Protein AF-A0AAW7WXD2-F1 (afdb_monomer_lite)

Foldseek 3Di:
DVVVVVVVVVVVVVVVPDDPPPLPQDALVRLLVQQVVCVVVVHDPVVSVVVNVVSVNDPVSVVVSVVVNVVVVVVVVD

Secondary structure (DSSP, 8-state):
-HHHHHHHHHHHHHHTT------PPPPHHHHHHHHHHHHHTT--HHHHHHHHHHTT--HHHHHHHHHHHHHHHHHTT-

Structure (mmCIF, N/CA/C/O backbone):
data_AF-A0AAW7WXD2-F1
#
_entry.id   AF-A0AAW7WXD2-F1
#
loop_
_atom_site.group_PDB
_atom_site.id
_atom_site.type_symbol
_atom_site.label_atom_id
_atom_site.label_alt_id
_atom_site.label_comp_id
_atom_site.label_asym_id
_atom_site.label_entity_id
_atom_site.label_seq_id
_atom_site.pdbx_PDB_ins_code
_atom_site.Cartn_x
_atom_site.Cartn_y
_atom_site.Cartn_z
_atom_site.occupancy
_atom_site.B_iso_or_equiv
_atom_site.auth_seq_id
_atom_site.auth_comp_id
_atom_site.auth_asym_id
_atom_site.auth_atom_id
_atom_site.pdbx_PDB_model_num
ATOM 1 N N . MET A 1 1 ? 18.060 -29.040 -44.433 1.00 58.78 1 MET A N 1
ATOM 2 C CA . MET A 1 1 ? 17.832 -27.579 -44.571 1.00 58.78 1 MET A CA 1
ATOM 3 C C . MET A 1 1 ? 16.430 -27.086 -44.189 1.00 58.78 1 MET A C 1
ATOM 5 O O . MET A 1 1 ? 16.364 -26.116 -43.449 1.00 58.78 1 MET A O 1
ATOM 9 N N . LYS A 1 2 ? 15.311 -27.688 -44.640 1.00 59.62 2 LYS A N 1
ATOM 10 C CA . LYS A 1 2 ? 13.943 -27.196 -44.319 1.00 59.62 2 LYS A CA 1
ATOM 11 C C . LYS A 1 2 ? 13.594 -27.244 -42.818 1.00 59.62 2 LYS A C 1
ATOM 13 O O . LYS A 1 2 ? 13.092 -26.262 -42.286 1.00 59.62 2 LYS A O 1
ATOM 18 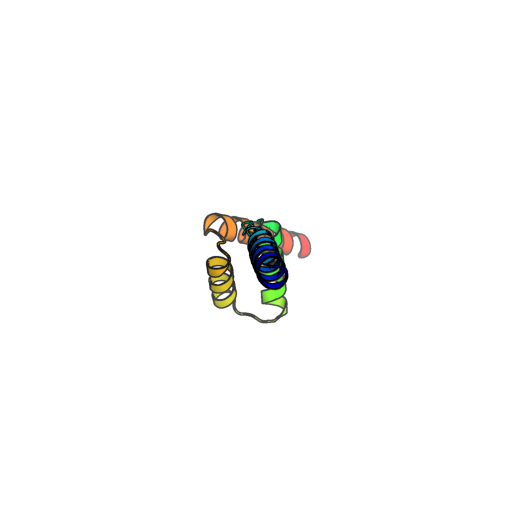N N . MET A 1 3 ? 13.975 -28.322 -42.126 1.00 60.59 3 MET A N 1
ATOM 19 C CA . MET A 1 3 ? 13.741 -28.492 -40.680 1.00 60.59 3 MET A CA 1
ATOM 20 C C . MET A 1 3 ? 14.550 -27.508 -39.812 1.00 60.59 3 MET A C 1
ATOM 22 O O . MET A 1 3 ? 14.063 -27.020 -38.800 1.00 60.59 3 MET A O 1
ATOM 26 N N . GLN A 1 4 ? 15.772 -27.164 -40.239 1.00 67.56 4 GLN A N 1
ATOM 27 C CA . GLN A 1 4 ? 16.650 -26.224 -39.527 1.00 67.56 4 GLN A CA 1
ATOM 28 C C . GLN A 1 4 ? 16.137 -24.781 -39.612 1.00 67.56 4 GLN A C 1
ATOM 30 O O . GLN A 1 4 ? 16.227 -24.042 -38.638 1.00 67.56 4 GLN A O 1
ATOM 35 N N . LYS A 1 5 ? 15.547 -24.389 -40.752 1.00 66.31 5 LYS A N 1
ATOM 36 C CA . LYS A 1 5 ? 14.893 -23.079 -40.889 1.00 66.31 5 LYS A CA 1
ATOM 37 C C . LYS A 1 5 ? 13.618 -22.981 -40.047 1.00 66.31 5 LYS A C 1
ATOM 39 O O . LYS A 1 5 ? 13.350 -21.921 -39.497 1.00 66.31 5 LYS A O 1
ATOM 44 N N . LEU A 1 6 ? 12.885 -24.087 -39.896 1.00 72.81 6 LEU A N 1
ATOM 45 C CA . LEU A 1 6 ? 11.707 -24.181 -39.025 1.00 72.81 6 LEU A CA 1
ATOM 46 C C . LEU A 1 6 ? 12.077 -24.082 -37.537 1.00 72.81 6 LEU A C 1
ATOM 48 O O . LEU A 1 6 ? 11.444 -23.332 -36.801 1.00 72.81 6 LEU A O 1
ATOM 52 N N . MET A 1 7 ? 13.144 -24.767 -37.109 1.00 72.50 7 MET A N 1
ATOM 53 C CA . MET A 1 7 ? 13.672 -24.643 -35.743 1.00 72.50 7 MET A CA 1
ATOM 54 C C . MET A 1 7 ? 14.206 -23.234 -35.455 1.00 72.50 7 MET A C 1
ATOM 56 O O . MET A 1 7 ? 13.908 -22.678 -34.403 1.00 72.50 7 MET A O 1
ATOM 60 N N . GLY A 1 8 ? 14.940 -22.626 -36.394 1.00 76.25 8 GLY A N 1
ATOM 61 C CA . GLY A 1 8 ? 15.421 -21.248 -36.248 1.00 76.25 8 GLY A CA 1
ATOM 62 C C . GLY A 1 8 ? 14.283 -20.227 -36.153 1.00 76.25 8 GLY A C 1
ATOM 63 O O . GLY A 1 8 ? 14.338 -19.322 -35.324 1.00 76.25 8 GLY A O 1
ATOM 64 N N . ALA A 1 9 ? 13.217 -20.409 -36.940 1.00 76.06 9 ALA A N 1
ATOM 65 C CA . ALA A 1 9 ? 12.018 -19.577 -36.865 1.00 76.06 9 ALA A CA 1
ATOM 66 C C . ALA A 1 9 ? 11.279 -19.736 -35.523 1.00 76.06 9 ALA A C 1
ATOM 68 O O . ALA A 1 9 ? 10.825 -18.746 -34.957 1.00 76.06 9 ALA A O 1
ATOM 69 N N . LEU A 1 10 ? 11.210 -20.955 -34.977 1.00 76.94 10 LEU A N 1
ATOM 70 C CA . LEU A 1 10 ? 10.599 -21.214 -33.671 1.00 76.94 10 LEU A CA 1
ATOM 71 C C . LEU A 1 10 ? 11.365 -20.526 -32.529 1.00 76.94 10 LEU A C 1
ATOM 73 O O . LEU A 1 10 ? 10.749 -19.910 -31.663 1.00 76.94 10 LEU A O 1
ATOM 77 N N . ILE A 1 11 ? 12.700 -20.582 -32.556 1.00 77.38 11 ILE A N 1
ATOM 78 C CA . ILE A 1 11 ? 13.562 -19.920 -31.563 1.00 77.38 11 ILE A CA 1
ATOM 79 C C . ILE A 1 11 ? 13.413 -18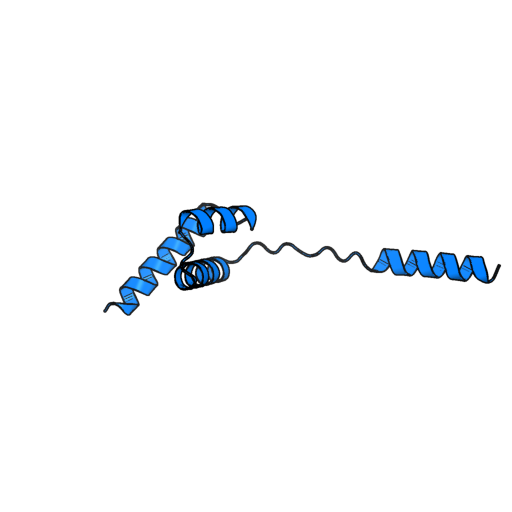.392 -31.638 1.00 77.38 11 ILE A C 1
ATOM 81 O O . ILE A 1 11 ? 13.367 -17.729 -30.603 1.00 77.38 11 ILE A O 1
ATOM 85 N N . LEU A 1 12 ? 13.271 -17.831 -32.843 1.00 74.62 12 LEU A N 1
ATOM 86 C CA . LEU A 1 12 ? 13.060 -16.395 -33.041 1.00 74.62 12 LEU A CA 1
ATOM 87 C C . LEU A 1 12 ? 11.711 -15.914 -32.475 1.00 74.62 12 LEU A C 1
ATOM 89 O O . LEU A 1 12 ? 11.653 -14.856 -31.855 1.00 74.62 12 LEU A O 1
ATOM 93 N N . ILE A 1 13 ? 10.641 -16.701 -32.635 1.00 73.81 13 ILE A N 1
ATOM 94 C CA . ILE A 1 13 ? 9.309 -16.393 -32.082 1.00 73.81 13 ILE A CA 1
ATOM 95 C C . ILE A 1 13 ? 9.319 -16.452 -30.547 1.00 73.81 13 ILE A C 1
ATOM 97 O O . ILE A 1 13 ? 8.714 -15.607 -29.893 1.00 73.81 13 ILE A O 1
ATOM 101 N N . LEU A 1 14 ? 10.053 -17.405 -29.967 1.00 70.31 14 LEU A N 1
ATOM 102 C CA . LEU A 1 14 ? 10.187 -17.560 -28.515 1.00 70.31 14 LEU A CA 1
ATOM 103 C C . LEU A 1 14 ? 10.902 -16.369 -27.851 1.00 70.31 14 LEU A C 1
ATOM 105 O O . LEU A 1 14 ? 10.562 -16.000 -26.730 1.00 70.31 14 LEU A O 1
ATOM 109 N N . MET A 1 15 ? 11.841 -15.729 -28.555 1.00 68.50 15 MET A N 1
ATOM 110 C CA . MET A 1 15 ? 12.577 -14.553 -28.065 1.00 68.50 15 MET A CA 1
ATOM 111 C C . MET A 1 15 ? 11.782 -13.238 -28.158 1.00 68.50 15 MET A C 1
ATOM 113 O O . MET A 1 15 ? 12.098 -12.286 -27.451 1.00 68.50 15 MET A O 1
ATOM 117 N N . LEU A 1 16 ? 10.734 -13.173 -28.988 1.00 66.81 16 LEU A N 1
ATOM 118 C CA . LEU A 1 16 ? 9.895 -11.976 -29.162 1.00 66.81 16 LEU A CA 1
ATOM 119 C C . LEU A 1 16 ? 8.789 -11.831 -28.094 1.00 66.81 16 LEU A C 1
ATOM 121 O O . LEU A 1 16 ? 8.135 -10.793 -28.038 1.00 66.81 16 LEU A O 1
ATOM 125 N N . GLY A 1 17 ? 8.570 -12.845 -27.246 1.00 63.75 17 GLY A N 1
ATOM 126 C CA . GLY A 1 17 ? 7.479 -12.874 -26.257 1.00 63.75 17 GLY A CA 1
ATOM 127 C C . GLY A 1 17 ? 7.798 -12.284 -24.877 1.00 63.75 17 GLY A C 1
ATOM 128 O O . GLY A 1 17 ? 6.907 -12.204 -24.034 1.00 63.75 17 GLY A O 1
ATOM 129 N N . ALA A 1 18 ? 9.040 -11.873 -24.611 1.00 65.81 18 ALA A N 1
ATOM 130 C CA . ALA A 1 18 ? 9.440 -11.350 -23.304 1.00 65.81 18 ALA A CA 1
ATOM 131 C C . ALA A 1 18 ? 9.267 -9.824 -23.228 1.00 65.81 18 ALA A C 1
ATOM 133 O O . ALA A 1 18 ? 10.238 -9.076 -23.131 1.00 65.81 18 ALA A O 1
ATOM 134 N N . THR A 1 19 ? 8.026 -9.335 -23.268 1.00 65.25 19 THR A N 1
ATOM 135 C CA . THR A 1 19 ? 7.764 -7.953 -22.843 1.00 65.25 19 THR A CA 1
ATOM 136 C C . THR A 1 19 ? 7.936 -7.873 -21.325 1.00 65.25 19 THR A C 1
ATOM 138 O O . THR A 1 19 ? 7.299 -8.662 -20.619 1.00 65.25 19 THR A O 1
ATOM 141 N N . PRO A 1 20 ? 8.754 -6.952 -20.782 1.00 66.31 20 PRO A N 1
ATOM 142 C CA . PRO A 1 20 ? 8.834 -6.769 -19.343 1.00 66.31 20 PRO A CA 1
ATOM 143 C C . PRO A 1 20 ? 7.457 -6.342 -18.833 1.00 66.31 20 PRO A C 1
ATOM 145 O O . PRO A 1 20 ? 6.930 -5.304 -19.235 1.00 66.31 20 PRO A O 1
ATOM 148 N N . VAL A 1 21 ? 6.865 -7.153 -17.956 1.00 65.94 21 VAL A N 1
ATOM 149 C CA . VAL A 1 21 ? 5.692 -6.747 -17.182 1.00 65.94 21 VAL A CA 1
ATOM 150 C C . VAL A 1 21 ? 6.170 -5.604 -16.300 1.00 65.94 21 VAL A C 1
ATOM 152 O O . VAL A 1 21 ? 6.913 -5.816 -15.342 1.00 65.94 21 VAL A O 1
ATOM 155 N N . THR A 1 22 ? 5.832 -4.373 -16.669 1.00 62.84 22 THR A N 1
ATOM 156 C CA . THR A 1 22 ? 6.123 -3.208 -15.845 1.00 62.84 22 THR A CA 1
ATOM 157 C C . THR A 1 22 ? 5.391 -3.394 -14.523 1.00 62.84 22 THR A C 1
ATOM 159 O O . THR A 1 22 ? 4.167 -3.315 -14.451 1.00 62.84 22 THR A O 1
ATOM 162 N N . ALA A 1 23 ? 6.146 -3.679 -13.463 1.00 58.12 23 ALA A N 1
ATOM 163 C CA . ALA A 1 23 ? 5.648 -3.593 -12.102 1.00 58.12 23 ALA A CA 1
ATOM 164 C C . ALA A 1 23 ? 5.391 -2.109 -11.812 1.00 58.12 23 ALA A C 1
ATOM 166 O O . ALA A 1 23 ? 6.267 -1.387 -11.340 1.00 58.12 23 ALA A O 1
ATOM 167 N N . GLN A 1 24 ? 4.219 -1.614 -12.205 1.00 59.62 24 GLN A N 1
ATOM 168 C CA . GLN A 1 24 ? 3.787 -0.274 -11.842 1.00 59.62 24 GLN A CA 1
ATOM 169 C C . GLN A 1 24 ? 3.562 -0.267 -10.330 1.00 59.62 24 GLN A C 1
ATOM 171 O O . GLN A 1 24 ? 2.794 -1.077 -9.807 1.00 59.62 24 GLN A O 1
ATOM 176 N N . ASN A 1 25 ? 4.268 0.619 -9.625 1.00 63.41 25 ASN A N 1
ATOM 177 C CA . ASN A 1 25 ? 4.007 0.862 -8.212 1.00 63.41 25 ASN A CA 1
ATOM 178 C C . ASN A 1 25 ? 2.528 1.221 -8.048 1.00 63.41 25 ASN A C 1
ATOM 180 O O . ASN A 1 25 ? 1.993 2.007 -8.832 1.00 63.41 25 ASN A O 1
ATOM 184 N N . MET A 1 26 ? 1.866 0.646 -7.043 1.00 79.00 26 MET A N 1
ATOM 185 C CA . MET A 1 26 ? 0.469 0.982 -6.782 1.00 79.00 26 MET A CA 1
ATOM 186 C C . MET A 1 26 ? 0.339 2.477 -6.470 1.00 79.00 26 MET A C 1
ATOM 188 O O . MET A 1 26 ? 1.078 3.011 -5.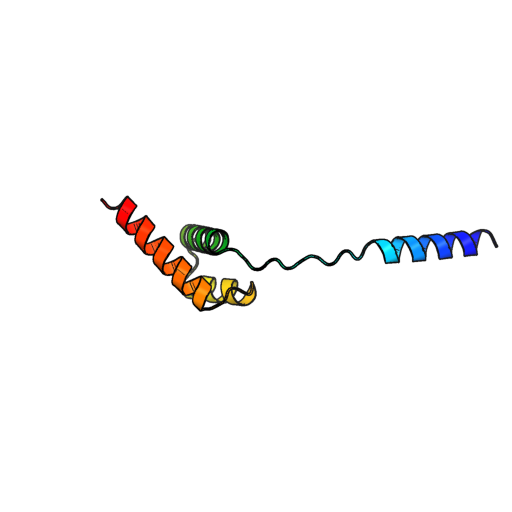638 1.00 79.00 26 MET A O 1
ATOM 192 N N . SER A 1 27 ? -0.626 3.136 -7.114 1.00 86.25 27 SER A N 1
ATOM 193 C CA . SER A 1 27 ? -1.022 4.504 -6.767 1.00 86.25 27 SER A CA 1
ATOM 194 C C . SER A 1 27 ? -1.710 4.532 -5.403 1.00 86.25 27 SER A C 1
ATOM 196 O O . SER A 1 27 ? -2.369 3.565 -5.017 1.00 86.25 27 SER A O 1
ATOM 198 N N . ASP A 1 28 ? -1.632 5.659 -4.696 1.00 85.69 28 ASP A N 1
ATOM 199 C CA . ASP A 1 28 ? -2.276 5.851 -3.393 1.00 85.69 28 ASP A CA 1
ATOM 200 C C . ASP A 1 28 ? -3.791 5.535 -3.459 1.00 85.69 28 ASP A C 1
ATOM 202 O O . ASP A 1 28 ? -4.343 4.936 -2.539 1.00 85.69 28 ASP A O 1
ATOM 206 N N . SER A 1 29 ? -4.467 5.817 -4.581 1.00 86.12 29 SER A N 1
ATOM 207 C CA . SER A 1 29 ? -5.874 5.432 -4.789 1.00 86.12 29 SER A CA 1
ATOM 208 C C . SER A 1 29 ? -6.090 3.914 -4.836 1.00 86.12 29 SER A C 1
ATOM 210 O O . SER A 1 29 ? -7.011 3.405 -4.200 1.00 86.12 29 SER A O 1
ATOM 212 N N . GLN A 1 30 ? -5.222 3.177 -5.535 1.00 88.44 30 GLN A N 1
ATOM 213 C CA . GLN A 1 30 ? -5.287 1.714 -5.613 1.00 88.44 30 GLN A CA 1
ATOM 214 C C . GLN A 1 30 ? -4.963 1.070 -4.267 1.00 88.44 30 GLN A C 1
ATOM 216 O O . GLN A 1 30 ? -5.567 0.067 -3.895 1.00 88.44 30 GLN A O 1
ATOM 221 N N . VAL A 1 31 ? -4.009 1.638 -3.524 1.00 90.81 31 VAL A N 1
ATOM 222 C CA . VAL A 1 31 ? -3.684 1.178 -2.170 1.00 90.81 31 VAL A CA 1
ATOM 223 C C . VAL A 1 31 ? -4.884 1.396 -1.251 1.00 90.81 31 VAL A C 1
ATOM 225 O O . VAL A 1 31 ? -5.256 0.480 -0.522 1.00 90.81 31 VAL A O 1
ATOM 228 N N . LEU A 1 32 ? -5.539 2.558 -1.325 1.00 90.38 32 LEU A N 1
ATOM 229 C CA . LEU A 1 32 ? -6.748 2.851 -0.554 1.00 90.38 32 LEU A CA 1
ATOM 230 C C . LEU A 1 32 ? -7.882 1.867 -0.859 1.00 90.38 32 LEU A C 1
ATOM 232 O O . LEU A 1 32 ? -8.497 1.336 0.063 1.00 90.38 32 LEU A O 1
ATOM 236 N N . GLU A 1 33 ? -8.159 1.616 -2.135 1.00 91.19 33 GLU A N 1
ATOM 237 C CA . GLU A 1 33 ? -9.198 0.679 -2.562 1.00 91.19 33 GLU A CA 1
ATOM 238 C C . GLU A 1 33 ? -8.897 -0.749 -2.100 1.00 91.19 33 GLU A C 1
ATOM 240 O O . GLU A 1 33 ? -9.761 -1.421 -1.540 1.00 91.19 33 GLU A O 1
ATOM 245 N N . TYR A 1 34 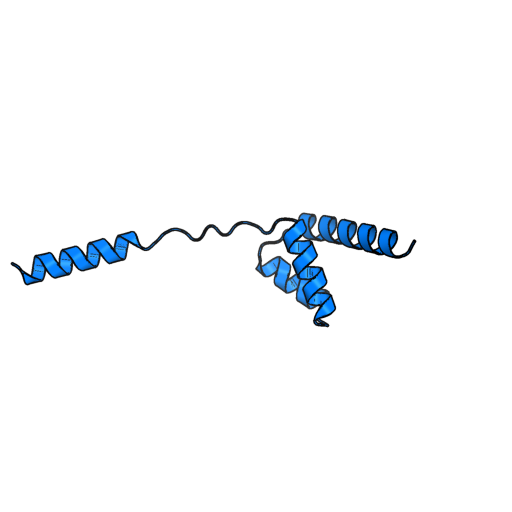? -7.644 -1.182 -2.229 1.00 90.81 34 TYR A N 1
ATOM 246 C CA . TYR A 1 34 ? -7.209 -2.491 -1.760 1.00 90.81 34 TYR A CA 1
ATOM 247 C C . TYR A 1 34 ? -7.356 -2.654 -0.238 1.00 90.81 34 TYR A C 1
ATOM 249 O O . TYR A 1 34 ? -7.797 -3.703 0.233 1.00 90.81 34 TYR A O 1
ATOM 257 N N . VAL A 1 35 ? -7.023 -1.619 0.541 1.00 90.62 35 VAL A N 1
ATOM 258 C CA . VAL A 1 35 ? -7.228 -1.610 2.000 1.00 90.62 35 VAL A CA 1
ATOM 259 C C . VAL A 1 35 ? -8.714 -1.704 2.336 1.00 90.62 35 VAL A C 1
ATOM 261 O O . VAL A 1 35 ? -9.094 -2.531 3.163 1.00 90.62 35 VAL A O 1
ATOM 264 N N . LYS A 1 36 ? -9.559 -0.897 1.682 1.00 90.69 36 LYS A N 1
ATOM 265 C CA . LYS A 1 36 ? -11.018 -0.913 1.874 1.00 90.69 36 LYS A CA 1
ATOM 266 C C . LYS A 1 36 ? -11.610 -2.285 1.580 1.00 90.69 36 LYS A C 1
ATOM 268 O O . LYS A 1 36 ? -12.374 -2.807 2.388 1.00 90.69 36 LYS A O 1
ATOM 273 N N . GLU A 1 37 ? -11.229 -2.878 0.455 1.00 92.94 37 GLU A N 1
ATOM 274 C CA . GLU A 1 37 ? -11.689 -4.203 0.056 1.00 92.94 37 GLU A CA 1
ATOM 275 C C . GLU A 1 37 ? -11.221 -5.274 1.044 1.00 92.94 37 GLU A C 1
ATOM 277 O O . GLU A 1 37 ? -12.000 -6.128 1.457 1.00 92.94 37 GLU A O 1
ATOM 282 N N . GLY A 1 38 ? -9.975 -5.179 1.506 1.00 91.94 38 GLY A N 1
ATOM 283 C CA . GLY A 1 38 ? -9.438 -6.040 2.548 1.00 91.94 38 GLY A CA 1
ATOM 284 C C . GLY A 1 38 ? -10.235 -5.995 3.850 1.00 91.94 38 GLY A C 1
ATOM 285 O O . GLY A 1 38 ? -10.587 -7.040 4.392 1.00 91.94 38 GLY A O 1
ATOM 286 N N . ILE A 1 39 ? -10.559 -4.791 4.327 1.00 90.12 39 ILE A N 1
ATOM 287 C CA . ILE A 1 39 ? -11.382 -4.588 5.528 1.00 90.12 39 ILE A CA 1
ATOM 288 C C . ILE A 1 39 ? -12.794 -5.147 5.310 1.00 90.12 39 ILE A C 1
ATOM 290 O O . ILE A 1 39 ? -13.321 -5.831 6.184 1.00 90.12 39 ILE A O 1
ATOM 294 N N . ARG A 1 40 ? -13.388 -4.922 4.131 1.00 89.69 40 ARG A N 1
ATOM 295 C CA . ARG A 1 40 ? -14.710 -5.451 3.759 1.00 89.69 40 ARG A CA 1
ATOM 296 C C . ARG A 1 40 ? -14.743 -6.981 3.723 1.00 89.69 40 ARG A C 1
ATOM 298 O O . ARG A 1 40 ? -15.754 -7.579 4.071 1.00 89.69 40 ARG A O 1
ATOM 305 N N . GLN A 1 41 ? -13.632 -7.607 3.344 1.00 92.38 41 GLN A N 1
ATOM 306 C CA . GLN A 1 41 ? -13.440 -9.058 3.388 1.00 92.38 41 GLN A CA 1
ATOM 307 C C . GLN A 1 41 ? -13.119 -9.590 4.798 1.00 92.38 41 GLN A C 1
ATOM 309 O O . GLN A 1 41 ? -12.947 -10.795 4.964 1.00 92.38 41 GLN A O 1
ATOM 314 N N . GLY A 1 42 ? -13.014 -8.721 5.811 1.00 92.62 42 GLY A N 1
ATOM 315 C CA . GLY A 1 42 ? -12.686 -9.103 7.185 1.00 92.62 42 GLY A CA 1
ATOM 316 C C . GLY A 1 42 ? -11.201 -9.389 7.427 1.00 92.62 42 GLY A C 1
ATOM 317 O O . GLY A 1 42 ? -10.860 -10.003 8.436 1.00 92.62 42 GLY A O 1
ATOM 318 N N . LYS A 1 43 ? -10.300 -8.968 6.527 1.00 93.62 43 LYS A N 1
ATOM 319 C CA . LYS A 1 43 ? -8.852 -9.109 6.737 1.00 93.62 43 LYS A CA 1
ATOM 320 C C . LYS A 1 43 ? -8.374 -8.170 7.841 1.00 93.62 43 LYS A C 1
ATOM 322 O O . LYS A 1 43 ? -8.748 -6.997 7.892 1.00 93.62 43 LYS A O 1
ATOM 327 N N . GLU A 1 44 ? -7.462 -8.656 8.677 1.00 90.69 44 GLU A N 1
ATOM 328 C CA . GLU A 1 44 ? -6.824 -7.819 9.690 1.00 90.69 44 GLU A CA 1
ATOM 329 C C . GLU A 1 44 ? -5.903 -6.761 9.060 1.00 90.69 44 GLU A C 1
ATOM 331 O O . GLU A 1 44 ? -5.180 -7.016 8.093 1.00 90.69 44 GLU A O 1
ATOM 336 N N . GLN A 1 45 ? -5.839 -5.575 9.673 1.00 86.19 45 GLN A N 1
ATOM 337 C CA . GLN A 1 45 ? -4.997 -4.469 9.195 1.00 86.19 45 GLN A CA 1
ATOM 338 C C . GLN A 1 45 ? -3.508 -4.838 9.118 1.00 86.19 45 GLN A C 1
ATOM 340 O O . GLN A 1 45 ? -2.807 -4.409 8.203 1.00 86.19 45 GLN A O 1
ATOM 345 N N . LYS A 1 46 ? -3.016 -5.669 10.048 1.00 89.06 46 LYS A N 1
ATOM 346 C CA . LYS A 1 46 ? -1.627 -6.156 10.048 1.00 89.06 46 LYS A CA 1
ATOM 347 C C . LYS A 1 46 ? -1.339 -7.043 8.835 1.00 89.06 46 LYS A C 1
ATOM 349 O O . LYS A 1 46 ? -0.263 -6.940 8.244 1.00 89.06 46 LYS A O 1
ATOM 354 N N . GLN A 1 47 ? -2.301 -7.883 8.451 1.00 92.38 47 GLN A N 1
ATOM 355 C CA . GLN A 1 47 ? -2.198 -8.708 7.254 1.00 92.38 47 GLN A CA 1
ATOM 356 C C . GLN A 1 47 ? -2.189 -7.827 6.001 1.00 92.38 47 GLN A C 1
ATOM 358 O O . GLN A 1 47 ? -1.307 -7.980 5.158 1.00 92.38 47 GLN A O 1
ATOM 363 N N . LEU A 1 48 ? -3.092 -6.846 5.918 1.00 91.31 48 LEU A N 1
ATOM 364 C CA . LEU A 1 48 ? -3.133 -5.899 4.802 1.00 91.31 48 LEU A CA 1
ATOM 365 C C . LEU A 1 48 ? -1.836 -5.102 4.670 1.00 91.31 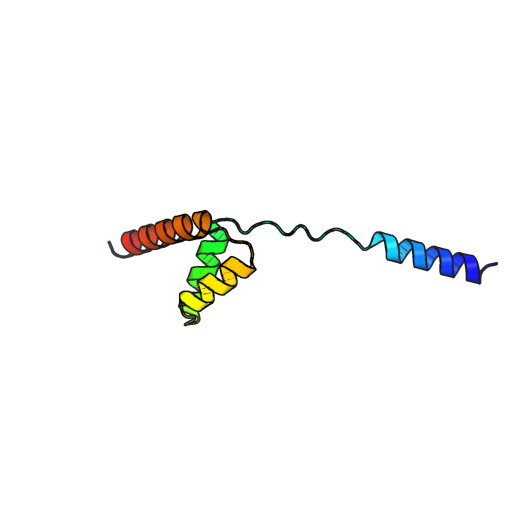48 LEU A C 1
ATOM 367 O O . LEU A 1 48 ? -1.296 -5.009 3.575 1.00 91.31 48 LEU A O 1
ATOM 371 N N . ALA A 1 49 ? -1.278 -4.602 5.773 1.00 88.25 49 ALA A N 1
ATOM 372 C CA . ALA A 1 49 ? 0.006 -3.904 5.766 1.00 88.25 49 ALA A CA 1
ATOM 373 C C . ALA A 1 49 ? 1.149 -4.789 5.235 1.00 88.25 49 ALA A C 1
ATOM 375 O O . ALA A 1 49 ? 1.998 -4.317 4.479 1.00 88.25 49 ALA A O 1
ATOM 376 N N . SER A 1 50 ? 1.153 -6.080 5.587 1.00 91.56 50 SER A N 1
ATOM 377 C CA . SER A 1 50 ? 2.124 -7.043 5.058 1.00 91.56 50 SER A CA 1
ATOM 378 C C . SER A 1 50 ? 1.930 -7.283 3.557 1.00 91.56 50 SER A C 1
ATOM 380 O O . SER A 1 50 ? 2.903 -7.262 2.805 1.00 91.56 50 SER A O 1
ATOM 382 N N . GLU A 1 51 ? 0.688 -7.448 3.093 1.00 91.56 51 GLU A N 1
ATOM 383 C CA . GLU A 1 51 ? 0.379 -7.616 1.667 1.00 91.56 51 GLU A CA 1
ATOM 384 C C . GLU A 1 51 ? 0.754 -6.363 0.851 1.00 91.56 51 GLU A C 1
ATOM 386 O O . GLU A 1 51 ? 1.354 -6.484 -0.218 1.00 91.56 51 GLU A O 1
ATOM 391 N N . LEU A 1 52 ? 0.489 -5.162 1.374 1.00 90.38 52 LEU A N 1
ATOM 392 C CA . LEU A 1 52 ? 0.881 -3.893 0.755 1.00 90.38 52 LEU A CA 1
ATOM 393 C C . LEU A 1 52 ? 2.403 -3.748 0.645 1.00 90.38 52 LEU A C 1
ATOM 395 O O . LEU A 1 52 ? 2.908 -3.409 -0.424 1.00 90.38 52 LEU A O 1
ATOM 399 N N . ALA A 1 53 ? 3.145 -4.070 1.708 1.00 88.62 53 ALA A N 1
ATOM 400 C CA . ALA A 1 53 ? 4.606 -4.049 1.677 1.00 88.62 53 ALA A CA 1
ATOM 401 C C . ALA A 1 53 ? 5.166 -5.031 0.632 1.00 88.62 53 ALA A C 1
ATOM 403 O O . ALA A 1 53 ? 6.088 -4.693 -0.107 1.00 88.62 53 ALA A O 1
ATOM 404 N N . ARG A 1 54 ? 4.570 -6.228 0.505 1.00 89.38 54 ARG A N 1
ATOM 405 C CA . ARG A 1 54 ? 4.940 -7.216 -0.528 1.00 89.38 54 ARG A CA 1
ATOM 406 C C . ARG A 1 54 ? 4.616 -6.745 -1.947 1.00 89.38 54 ARG A C 1
ATOM 408 O O . ARG A 1 54 ? 5.296 -7.155 -2.880 1.00 89.38 54 ARG A O 1
ATOM 415 N N . LYS A 1 55 ? 3.606 -5.888 -2.108 1.00 86.75 55 LYS A N 1
ATOM 416 C CA . LYS A 1 55 ? 3.247 -5.233 -3.377 1.00 86.75 55 LYS A CA 1
ATOM 417 C C . LYS A 1 55 ? 4.118 -4.010 -3.699 1.00 86.75 55 LYS A C 1
ATOM 419 O O . LYS A 1 55 ? 3.886 -3.369 -4.718 1.00 86.75 55 LYS A O 1
ATOM 424 N N . GLY A 1 56 ? 5.112 -3.695 -2.865 1.00 87.69 56 GLY A N 1
ATOM 425 C CA . GLY A 1 56 ? 6.036 -2.580 -3.084 1.00 87.69 56 GLY A CA 1
ATOM 426 C C . GLY A 1 56 ? 5.518 -1.226 -2.596 1.00 87.69 56 GLY A C 1
ATOM 427 O O . GLY A 1 56 ? 6.119 -0.203 -2.906 1.00 87.69 56 GLY A O 1
ATOM 428 N N . VAL A 1 57 ? 4.428 -1.196 -1.824 1.00 89.81 57 VAL A N 1
ATOM 429 C CA . VAL A 1 57 ? 3.899 0.052 -1.259 1.00 89.81 57 VAL A CA 1
ATOM 430 C C . VAL A 1 57 ? 4.842 0.570 -0.181 1.00 89.81 57 VAL A C 1
ATOM 432 O O . VAL A 1 57 ? 5.184 -0.148 0.765 1.00 89.81 57 VAL A O 1
ATOM 435 N N . THR A 1 58 ? 5.254 1.831 -0.299 1.00 89.75 58 THR A N 1
ATOM 436 C CA . THR A 1 58 ? 6.149 2.446 0.685 1.00 89.75 58 THR A CA 1
ATOM 437 C C . THR A 1 58 ? 5.402 2.836 1.962 1.00 89.75 58 THR A C 1
ATOM 439 O O . THR A 1 58 ? 4.182 3.019 1.981 1.00 89.75 58 THR A O 1
ATOM 442 N N . LYS A 1 59 ? 6.144 3.012 3.062 1.00 87.00 59 LYS A N 1
ATOM 443 C CA . LYS A 1 59 ? 5.568 3.480 4.333 1.00 87.00 59 LYS A CA 1
ATOM 444 C C . LYS A 1 59 ? 4.887 4.843 4.185 1.00 87.00 59 LYS A C 1
ATOM 446 O O . LYS A 1 59 ? 3.819 5.050 4.745 1.00 87.00 59 LYS A O 1
ATOM 451 N N . GLU A 1 60 ? 5.482 5.749 3.414 1.00 89.25 60 GLU A N 1
ATOM 452 C CA . GLU A 1 60 ? 4.925 7.081 3.161 1.00 89.25 60 GLU A CA 1
ATOM 453 C C . GLU A 1 60 ? 3.602 7.000 2.396 1.00 89.25 60 GLU A C 1
ATOM 455 O O . GLU A 1 60 ? 2.642 7.672 2.768 1.00 89.25 60 GLU A O 1
ATOM 460 N N . GLN A 1 61 ? 3.519 6.133 1.379 1.00 86.38 61 GLN A N 1
ATOM 461 C CA . GLN A 1 61 ? 2.267 5.867 0.665 1.00 86.38 61 GLN A CA 1
ATOM 462 C C . GLN A 1 61 ? 1.200 5.309 1.607 1.00 86.38 61 GLN A C 1
ATOM 464 O O . GLN A 1 61 ? 0.079 5.808 1.631 1.00 86.38 61 GLN A O 1
ATOM 469 N N . ALA A 1 62 ? 1.550 4.326 2.439 1.00 88.06 62 ALA A N 1
ATOM 470 C CA . ALA A 1 62 ? 0.619 3.751 3.407 1.00 88.06 62 ALA A CA 1
ATOM 471 C C . ALA A 1 62 ? 0.092 4.794 4.413 1.00 88.06 62 ALA A C 1
ATOM 473 O O . ALA A 1 62 ? -1.092 4.779 4.750 1.00 88.06 62 ALA A O 1
ATOM 474 N N . LEU A 1 63 ? 0.941 5.725 4.864 1.00 90.31 63 LEU A N 1
ATOM 475 C CA . LEU A 1 63 ? 0.537 6.819 5.754 1.00 90.31 63 LEU A CA 1
ATOM 476 C C . LEU A 1 63 ? -0.429 7.793 5.071 1.00 90.31 63 LEU A C 1
ATOM 478 O O . LEU A 1 63 ? -1.464 8.118 5.650 1.00 90.31 63 LEU A O 1
ATOM 482 N N . ARG A 1 64 ? -0.139 8.215 3.834 1.00 90.31 64 ARG A N 1
ATOM 483 C CA . ARG A 1 64 ? -1.046 9.088 3.069 1.00 90.31 64 ARG A CA 1
ATOM 484 C C . ARG A 1 64 ? -2.392 8.421 2.817 1.00 90.31 64 ARG A C 1
ATOM 486 O O . ARG A 1 64 ? -3.438 9.035 2.992 1.00 90.31 64 ARG A O 1
ATOM 493 N N . VAL A 1 65 ? -2.378 7.138 2.471 1.00 89.94 65 VAL A N 1
ATOM 494 C CA . VAL A 1 65 ? -3.595 6.347 2.261 1.00 89.94 65 VAL A CA 1
ATOM 495 C C . VAL A 1 65 ? -4.422 6.240 3.534 1.00 89.94 65 VAL A C 1
ATOM 497 O O . VAL A 1 65 ? -5.643 6.379 3.482 1.00 89.94 65 VAL A O 1
ATOM 500 N N . LYS A 1 66 ? -3.771 6.035 4.682 1.00 87.69 66 LYS A N 1
ATOM 501 C CA . LYS A 1 66 ? -4.450 6.033 5.977 1.00 87.69 66 LYS A CA 1
ATOM 502 C C . LYS A 1 66 ? -5.156 7.368 6.234 1.00 87.69 66 LYS A C 1
ATOM 504 O O . LYS A 1 66 ? -6.329 7.359 6.592 1.00 87.69 66 LYS A O 1
ATOM 509 N N . GLN A 1 67 ? -4.485 8.493 5.982 1.00 89.00 67 GLN A N 1
ATOM 510 C CA . GLN A 1 67 ? -5.092 9.821 6.123 1.00 89.00 67 GLN A CA 1
ATOM 511 C C . GLN A 1 67 ? -6.295 10.003 5.186 1.00 89.00 67 GLN A C 1
ATOM 513 O O . GLN A 1 67 ? -7.343 10.465 5.628 1.00 89.00 67 GLN A O 1
ATOM 518 N N . LEU A 1 68 ? -6.184 9.585 3.919 1.00 88.12 68 LEU A N 1
ATOM 519 C CA . LEU A 1 68 ? -7.292 9.635 2.957 1.00 88.12 68 LEU A CA 1
ATOM 520 C C . LEU A 1 68 ? -8.488 8.786 3.407 1.00 88.12 68 LEU A C 1
ATOM 522 O O . LEU A 1 68 ? -9.636 9.200 3.245 1.00 88.12 68 LEU A O 1
ATOM 526 N N . TYR A 1 69 ? -8.231 7.606 3.975 1.00 86.00 69 TYR A N 1
ATOM 527 C CA . TYR A 1 69 ? -9.273 6.751 4.538 1.00 86.00 69 TYR A CA 1
ATOM 528 C C . TYR A 1 69 ? -9.983 7.431 5.714 1.00 86.00 69 TYR A C 1
ATOM 530 O O . TYR A 1 69 ? -11.209 7.491 5.729 1.00 86.00 69 TYR A O 1
ATOM 538 N N . GLU A 1 70 ? -9.229 7.971 6.673 1.00 85.50 70 GLU A N 1
ATOM 539 C CA . GLU A 1 70 ? -9.770 8.657 7.854 1.00 85.50 70 GLU A CA 1
ATOM 540 C C . GLU A 1 70 ? -10.570 9.909 7.469 1.00 85.50 70 GLU A C 1
ATOM 542 O O . GLU A 1 70 ? -11.662 10.121 7.993 1.00 85.50 70 GLU A O 1
ATOM 547 N N . GLN A 1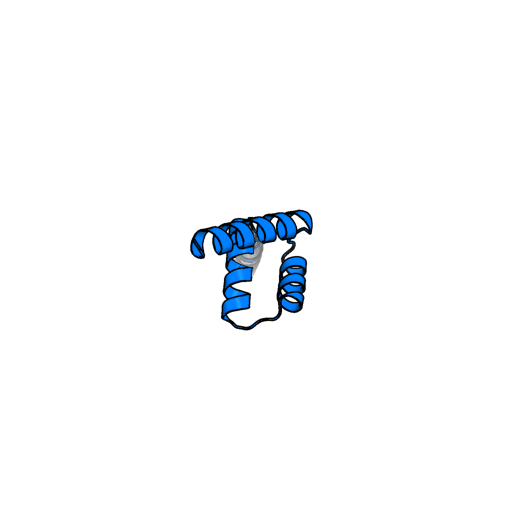 71 ? -10.079 10.694 6.506 1.00 86.69 71 GLN A N 1
ATOM 548 C CA . GLN A 1 71 ? -10.796 11.846 5.959 1.00 86.69 71 GLN A CA 1
ATOM 549 C C . GLN A 1 71 ? -12.128 11.435 5.327 1.00 86.69 71 GLN A C 1
ATOM 551 O O . GLN A 1 71 ? -13.160 12.013 5.655 1.00 86.69 71 GLN A O 1
ATOM 556 N N . GLN A 1 72 ? -12.131 10.419 4.459 1.00 81.31 72 GLN A N 1
ATOM 557 C CA . GLN A 1 72 ? -13.365 9.944 3.826 1.00 81.31 72 GLN A CA 1
ATOM 558 C C . GLN A 1 72 ? -14.343 9.360 4.844 1.00 81.31 72 GLN A C 1
ATOM 560 O O . GLN A 1 72 ? -15.540 9.604 4.754 1.00 81.31 72 GLN A O 1
ATOM 565 N N . ASN A 1 73 ? -13.848 8.613 5.829 1.00 78.19 73 ASN A N 1
ATOM 566 C CA . ASN A 1 73 ? -14.701 8.021 6.848 1.00 78.19 73 ASN A CA 1
ATOM 567 C C . ASN A 1 73 ? -15.319 9.075 7.781 1.00 78.19 73 ASN A C 1
ATOM 569 O O . ASN A 1 73 ? -16.452 8.903 8.212 1.00 78.19 73 ASN A O 1
ATOM 573 N N . ASN A 1 74 ? -14.605 10.169 8.066 1.00 74.62 74 ASN A N 1
ATOM 574 C CA . ASN A 1 74 ? -15.131 11.293 8.844 1.00 74.62 74 ASN A CA 1
ATOM 575 C C . ASN A 1 74 ? -16.176 12.099 8.048 1.00 74.62 74 ASN A C 1
ATOM 577 O O . ASN A 1 74 ? -17.235 12.421 8.574 1.00 74.62 74 ASN A O 1
ATOM 581 N N . VAL A 1 75 ? -15.932 12.343 6.753 1.00 72.44 75 VAL A N 1
ATOM 582 C CA . VAL A 1 75 ? -16.906 13.005 5.863 1.00 72.44 75 VAL A CA 1
ATOM 583 C C . VAL A 1 75 ? -18.197 12.194 5.735 1.00 72.44 75 VAL A C 1
ATOM 585 O O . VAL A 1 75 ? -19.272 12.774 5.727 1.00 72.44 75 VAL A O 1
ATOM 588 N N . ASN A 1 76 ? -18.111 10.863 5.683 1.00 62.72 76 ASN A N 1
ATOM 589 C CA . ASN A 1 76 ? -19.289 9.994 5.601 1.00 62.72 76 ASN A CA 1
ATOM 590 C C . ASN A 1 76 ? -20.079 9.886 6.921 1.00 62.72 76 ASN A C 1
ATOM 592 O O . ASN A 1 76 ? -21.164 9.308 6.923 1.00 62.72 76 ASN A O 1
ATOM 596 N N . ALA A 1 77 ? -19.520 10.358 8.040 1.00 59.88 77 ALA A N 1
ATOM 597 C CA . ALA A 1 77 ? -20.141 10.302 9.365 1.00 59.88 77 ALA A CA 1
ATOM 598 C C . ALA A 1 77 ? -20.820 11.622 9.786 1.00 59.88 77 ALA A C 1
ATOM 600 O O . ALA A 1 77 ? -21.444 11.651 10.848 1.00 59.88 77 ALA A O 1
ATOM 601 N N . SER A 1 78 ? -20.681 12.691 8.989 1.00 53.34 78 SER A N 1
ATOM 602 C CA . SER A 1 78 ? -21.407 13.968 9.135 1.00 53.34 78 SER A CA 1
ATOM 603 C C . SER A 1 78 ? -22.617 14.023 8.211 1.00 53.34 78 SER A C 1
ATOM 605 O O . SER A 1 78 ? -23.608 14.670 8.610 1.00 53.34 78 SER A O 1
#

Organism: NCBI:txid47678

Radius of gyration: 22.08 Å; chains: 1; bounding box: 39×42×55 Å

pLDDT: mean 80.43, std 11.54, range [53.34, 93.62]

Sequence (78 aa):
MKMQKLMGALILILMLGATPVTAQNMSDSQVLEYVKEGIRQGKEQKQLASELARKGVTKEQALRVKQLYEQQNNVNAS